Protein AF-A0A3N7EBC9-F1 (afdb_monomer)

Nearest PDB structures (foldseek):
  1hs7-assembly1_A  TM=5.254E-01  e=2.562E+00  Saccharomyces cerevisiae
  2f6m-assembly2_D  TM=6.097E-01  e=4.245E+00  Saccharomyces cerevisiae
  2p22-assembly1_B  TM=6.781E-01  e=5.023E+00  Saccharomyces cerevisiae

Radius of gyration: 21.26 Å; Cα contacts (8 Å, |Δi|>4): 54; chains: 1; bounding box: 56×46×49 Å

pLDDT: mean 76.17, std 23.59, range [37.31, 98.5]

Structure (mmCIF, N/CA/C/O backbone):
data_AF-A0A3N7EBC9-F1
#
_entry.id   AF-A0A3N7EBC9-F1
#
loop_
_atom_site.group_PDB
_atom_site.id
_atom_site.type_symbol
_atom_site.label_atom_id
_atom_site.label_alt_id
_atom_site.label_comp_id
_atom_site.label_asym_id
_atom_site.label_entity_id
_atom_site.label_seq_id
_atom_site.pdbx_PDB_ins_code
_atom_site.Cartn_x
_atom_site.Cartn_y
_atom_site.Cartn_z
_atom_site.occupancy
_atom_site.B_iso_or_equiv
_atom_site.auth_seq_id
_atom_site.auth_comp_id
_atom_site.auth_asym_id
_atom_site.auth_atom_id
_atom_site.pdbx_PDB_model_num
ATOM 1 N N . MET A 1 1 ? -30.767 13.711 -0.416 1.00 47.19 1 MET A N 1
ATOM 2 C CA . MET A 1 1 ? -29.771 14.461 0.385 1.00 47.19 1 MET A CA 1
ATOM 3 C C . MET A 1 1 ? -28.528 13.584 0.636 1.00 47.19 1 MET A C 1
ATOM 5 O O . MET A 1 1 ? -28.296 13.150 1.750 1.00 47.19 1 MET A O 1
ATOM 9 N N . MET A 1 2 ? -27.751 13.254 -0.414 1.00 45.12 2 MET A N 1
ATOM 10 C CA . MET A 1 2 ? -26.674 12.229 -0.362 1.00 45.12 2 MET A CA 1
ATOM 11 C C . MET A 1 2 ? -25.343 12.651 -1.016 1.00 45.12 2 MET A C 1
ATOM 13 O O . MET A 1 2 ? -24.412 11.861 -1.081 1.00 45.12 2 MET A O 1
ATOM 17 N N . LYS A 1 3 ? -25.215 13.901 -1.482 1.00 45.69 3 LYS A N 1
ATOM 18 C CA . LYS A 1 3 ? -24.016 14.375 -2.203 1.00 45.69 3 LYS A CA 1
ATOM 19 C C . LYS A 1 3 ? -22.887 14.888 -1.293 1.00 45.69 3 LYS A C 1
ATOM 21 O O . LYS A 1 3 ? -21.794 15.144 -1.772 1.00 45.69 3 LYS A O 1
ATOM 26 N N . SER A 1 4 ? -23.124 15.024 0.015 1.00 51.06 4 SER A N 1
ATOM 27 C CA . SER A 1 4 ? -22.194 15.715 0.925 1.00 51.06 4 SER A CA 1
ATOM 28 C C . SER A 1 4 ? -21.081 14.820 1.501 1.00 51.06 4 SER A C 1
ATOM 30 O O . SER A 1 4 ? -19.994 15.311 1.782 1.00 51.06 4 SER A O 1
ATOM 32 N N . LYS A 1 5 ? -21.281 13.497 1.612 1.00 44.94 5 LYS A N 1
ATOM 33 C CA . LYS A 1 5 ? -20.303 12.607 2.277 1.00 44.94 5 LYS A CA 1
ATOM 34 C C . LYS A 1 5 ? -19.082 12.246 1.417 1.00 44.94 5 LYS A C 1
ATOM 36 O O . LYS A 1 5 ? -18.007 12.023 1.960 1.00 44.94 5 LYS A O 1
ATOM 41 N N . ILE A 1 6 ? -19.220 12.248 0.090 1.00 54.06 6 ILE A N 1
ATOM 42 C CA . ILE A 1 6 ? -18.121 11.921 -0.840 1.00 54.06 6 ILE A CA 1
ATOM 43 C C . ILE A 1 6 ? -17.065 13.039 -0.862 1.00 54.06 6 ILE A C 1
ATOM 45 O O . ILE A 1 6 ? -15.868 12.764 -0.915 1.00 54.06 6 ILE A O 1
ATOM 49 N N . PHE A 1 7 ? -17.489 14.299 -0.726 1.00 45.97 7 PHE A N 1
ATOM 50 C CA . PHE A 1 7 ? -16.575 15.444 -0.704 1.00 45.97 7 PHE A CA 1
ATOM 51 C C . PHE A 1 7 ? -15.683 15.480 0.544 1.00 45.97 7 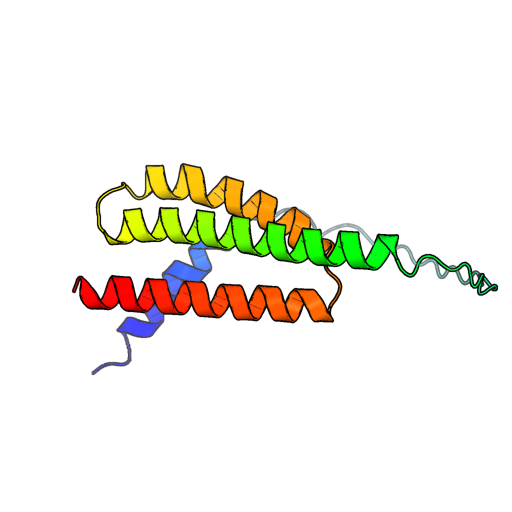PHE A C 1
ATOM 53 O O . PHE A 1 7 ? -14.538 15.917 0.463 1.00 45.97 7 PHE A O 1
ATOM 60 N N . VAL A 1 8 ? -16.156 14.955 1.679 1.00 53.62 8 VAL A N 1
ATOM 61 C CA . VAL A 1 8 ? -15.359 14.887 2.914 1.00 53.62 8 VAL A CA 1
ATOM 62 C C . VAL A 1 8 ? -14.261 13.821 2.810 1.00 53.62 8 VAL A C 1
ATOM 64 O O . VAL A 1 8 ? -13.132 14.073 3.226 1.00 53.62 8 VAL A O 1
ATOM 67 N N . LEU A 1 9 ? -14.539 12.668 2.186 1.00 51.94 9 LEU A N 1
ATOM 68 C CA . LEU A 1 9 ? -13.524 11.629 1.955 1.00 51.94 9 LEU A CA 1
ATOM 69 C C . LEU A 1 9 ? -12.416 12.092 0.999 1.00 51.94 9 LEU A C 1
ATOM 71 O O . LEU A 1 9 ? -11.242 11.834 1.258 1.00 51.94 9 LEU A O 1
ATOM 75 N N . ALA A 1 10 ? -12.769 12.824 -0.062 1.00 53.00 10 ALA A N 1
ATOM 76 C CA . ALA A 1 10 ? -11.786 13.380 -0.991 1.00 53.00 10 ALA A CA 1
ATOM 77 C C . ALA A 1 10 ? -10.876 14.429 -0.319 1.00 53.00 10 ALA A C 1
ATOM 79 O O . ALA A 1 10 ? -9.671 14.452 -0.570 1.00 53.00 10 ALA A O 1
ATOM 80 N N . TYR A 1 11 ? -11.422 15.250 0.585 1.00 51.59 11 TYR A N 1
ATOM 81 C CA . TYR A 1 11 ? -10.662 16.275 1.310 1.00 51.59 11 TYR A CA 1
ATOM 82 C C . TYR A 1 11 ? -9.635 15.682 2.294 1.00 51.59 11 TYR A C 1
ATOM 84 O O . TYR A 1 11 ? -8.498 16.156 2.378 1.00 51.59 11 TYR A O 1
ATOM 92 N N . TYR A 1 12 ? -9.990 14.599 2.994 1.00 51.19 12 TYR A N 1
ATOM 93 C CA . TYR A 1 12 ? -9.042 13.887 3.861 1.00 51.19 12 TYR A CA 1
ATOM 94 C C . TYR A 1 12 ? -7.946 13.165 3.072 1.00 51.19 12 TYR A C 1
ATOM 96 O O . TYR A 1 12 ? -6.811 13.097 3.537 1.00 51.19 12 TYR A O 1
ATOM 104 N N . PHE A 1 13 ? -8.252 12.668 1.871 1.00 50.69 13 PHE A N 1
ATOM 105 C CA . PHE A 1 13 ? -7.251 12.037 1.012 1.00 50.69 13 PHE A CA 1
ATOM 106 C C . PHE A 1 13 ? -6.256 13.067 0.453 1.00 50.69 13 PHE A C 1
ATOM 108 O O . PHE A 1 13 ? -5.051 12.828 0.463 1.00 50.69 13 PHE A O 1
ATOM 115 N N . PHE A 1 14 ? -6.743 14.244 0.040 1.00 46.34 14 PHE A N 1
ATOM 116 C CA . PHE A 1 14 ? -5.917 15.293 -0.570 1.00 46.34 14 PHE A CA 1
ATOM 117 C C . PHE A 1 14 ? -4.960 15.960 0.433 1.00 46.34 14 PHE A C 1
ATOM 119 O O . PHE A 1 14 ? -3.797 16.210 0.116 1.00 46.34 14 PHE A O 1
ATOM 126 N N . THR A 1 15 ? -5.411 16.175 1.673 1.00 48.78 15 THR A N 1
ATOM 127 C CA . THR A 1 15 ? -4.585 16.768 2.744 1.00 48.78 15 THR A CA 1
ATOM 128 C C . THR A 1 15 ? -3.548 15.803 3.325 1.00 48.78 15 THR A C 1
ATOM 130 O O . THR A 1 15 ? -2.566 16.250 3.913 1.00 48.78 15 THR A O 1
ATOM 133 N N . PHE A 1 16 ? -3.706 14.491 3.123 1.00 45.19 16 PHE A N 1
ATOM 134 C CA . PHE A 1 16 ? -2.716 13.487 3.531 1.00 45.19 16 PHE A CA 1
ATOM 135 C C . PHE A 1 16 ? -1.557 13.348 2.524 1.00 45.19 16 PHE A C 1
ATOM 137 O O . PHE A 1 16 ? -0.509 12.807 2.865 1.00 45.19 16 PHE A O 1
ATOM 144 N N . THR A 1 17 ? -1.722 13.846 1.290 1.00 45.19 17 THR A N 1
ATOM 145 C CA . THR A 1 17 ? -0.754 13.663 0.189 1.00 45.19 17 THR A CA 1
ATOM 146 C C . THR A 1 17 ? 0.073 14.891 -0.178 1.00 45.19 17 THR A C 1
ATOM 148 O O . THR A 1 17 ? 0.992 14.769 -0.985 1.00 45.19 17 THR A O 1
ATOM 151 N N . THR A 1 18 ? -0.203 16.069 0.382 1.00 46.84 18 THR A N 1
ATOM 152 C CA . THR A 1 18 ? 0.583 17.271 0.072 1.00 46.84 18 THR A CA 1
ATOM 153 C C . THR A 1 18 ? 1.564 17.575 1.199 1.00 46.84 18 THR A C 1
ATOM 155 O O . THR A 1 18 ? 1.171 18.193 2.193 1.00 46.84 18 THR A O 1
ATOM 158 N N . PRO A 1 19 ? 2.851 17.209 1.078 1.00 47.97 19 PRO A N 1
ATOM 159 C CA . PRO A 1 19 ? 3.863 17.899 1.846 1.00 47.97 19 PRO A CA 1
ATOM 160 C C . PRO A 1 19 ? 3.874 19.365 1.406 1.00 47.97 19 PRO A C 1
ATOM 162 O O . PRO A 1 19 ? 3.898 19.699 0.222 1.00 47.97 19 PRO A O 1
ATOM 165 N N . ILE A 1 20 ? 3.831 20.228 2.408 1.00 53.12 20 ILE A N 1
ATOM 166 C CA . ILE A 1 20 ? 4.157 21.648 2.388 1.00 53.12 20 ILE A CA 1
ATOM 167 C C . ILE A 1 20 ? 5.415 21.859 1.526 1.00 53.12 20 ILE A C 1
ATOM 169 O O . ILE A 1 20 ? 6.530 21.643 1.986 1.00 53.12 20 ILE A O 1
ATOM 173 N N . PHE A 1 21 ? 5.243 22.232 0.258 1.00 47.59 21 PHE A N 1
ATOM 174 C CA . PHE A 1 21 ? 6.360 22.522 -0.652 1.00 47.59 21 PHE A CA 1
ATOM 175 C C . PHE A 1 21 ? 6.063 23.692 -1.598 1.00 47.59 21 PHE A C 1
ATOM 177 O O . PHE A 1 21 ? 6.607 23.790 -2.693 1.00 47.59 21 PHE A O 1
ATOM 184 N N . ILE A 1 22 ? 5.214 24.625 -1.164 1.00 45.88 22 ILE A N 1
ATOM 185 C CA . ILE A 1 22 ? 4.990 25.899 -1.855 1.00 45.88 22 ILE A CA 1
ATOM 186 C C . ILE A 1 22 ? 5.499 27.016 -0.949 1.00 45.88 22 ILE A C 1
ATOM 188 O O . ILE A 1 22 ? 4.719 27.709 -0.300 1.00 45.88 22 ILE A O 1
ATOM 192 N N . LYS A 1 23 ? 6.824 27.176 -0.846 1.00 40.97 23 LYS A N 1
ATOM 193 C CA . LYS A 1 23 ? 7.367 28.437 -0.316 1.00 40.97 23 LYS A CA 1
ATOM 194 C C . LYS A 1 23 ? 8.751 28.885 -0.795 1.00 40.97 23 LYS A C 1
ATOM 196 O O . LYS A 1 23 ? 9.188 29.924 -0.318 1.00 40.97 23 LYS A O 1
ATOM 201 N N . THR A 1 24 ? 9.435 28.220 -1.739 1.00 43.38 24 THR A N 1
ATOM 202 C CA . THR A 1 24 ? 10.851 28.608 -1.962 1.00 43.38 24 THR A CA 1
ATOM 203 C C . THR A 1 24 ? 11.450 28.515 -3.366 1.00 43.38 24 THR A C 1
ATOM 205 O O . THR A 1 24 ? 12.659 28.678 -3.483 1.00 43.38 24 THR A O 1
ATOM 208 N N . ILE A 1 25 ? 10.686 28.323 -4.449 1.00 47.38 25 ILE A N 1
ATOM 209 C CA . ILE A 1 25 ? 11.292 28.245 -5.804 1.00 47.38 25 ILE A CA 1
ATOM 210 C C . ILE A 1 25 ? 10.525 29.079 -6.839 1.00 47.38 25 ILE A C 1
ATOM 212 O O . ILE A 1 25 ? 10.254 28.647 -7.951 1.00 47.38 25 ILE A O 1
ATOM 216 N N . PHE A 1 26 ? 10.178 30.314 -6.484 1.00 43.34 26 PHE A N 1
ATOM 217 C CA . PHE A 1 26 ? 9.792 31.332 -7.463 1.00 43.34 26 PHE A CA 1
ATOM 218 C C . PHE A 1 26 ? 10.631 32.577 -7.218 1.00 43.34 26 PHE A C 1
ATOM 220 O O . PHE A 1 26 ? 10.184 33.514 -6.577 1.00 43.34 26 PHE A O 1
ATOM 227 N N . MET A 1 27 ? 11.889 32.526 -7.658 1.00 45.62 27 MET A N 1
ATOM 228 C CA . MET A 1 27 ? 12.687 33.673 -8.105 1.00 45.62 27 MET A CA 1
ATOM 229 C C . MET A 1 27 ? 14.122 33.200 -8.347 1.00 45.62 27 MET A C 1
ATOM 231 O O . MET A 1 27 ? 14.941 33.210 -7.434 1.00 45.62 27 MET A O 1
ATOM 235 N N . LYS A 1 28 ? 14.428 32.802 -9.587 1.00 37.31 28 LYS A N 1
ATOM 236 C CA . LYS A 1 28 ? 15.700 33.122 -10.259 1.00 37.31 28 LYS A CA 1
ATOM 237 C C . LYS A 1 28 ? 15.676 32.647 -11.715 1.00 37.31 28 LYS A C 1
ATOM 239 O O . LYS A 1 28 ? 15.881 31.485 -12.018 1.00 37.31 28 LYS A O 1
ATOM 244 N N . LYS A 1 29 ? 15.373 33.622 -12.574 1.00 43.72 29 LYS A N 1
ATOM 245 C CA . LYS A 1 29 ? 16.041 33.948 -13.841 1.00 43.72 29 LYS A CA 1
ATOM 246 C C . LYS A 1 29 ? 16.499 32.784 -14.731 1.00 43.72 29 LYS A C 1
ATOM 248 O O . LYS A 1 29 ? 17.513 32.147 -14.483 1.00 43.72 29 LYS A O 1
ATOM 253 N N . TYR A 1 30 ? 15.781 32.666 -15.845 1.00 52.31 30 TYR A N 1
ATOM 254 C CA . TYR A 1 30 ? 16.258 32.321 -17.182 1.00 52.31 30 TYR A CA 1
ATOM 255 C C . TYR A 1 30 ? 17.780 32.412 -17.386 1.00 52.31 30 TYR A C 1
ATOM 257 O O . TYR A 1 30 ? 18.361 33.493 -17.285 1.00 52.31 30 TYR A O 1
ATOM 265 N N . ALA A 1 31 ? 18.372 31.296 -17.810 1.00 41.47 31 ALA A N 1
ATOM 266 C CA . ALA A 1 31 ? 19.535 31.281 -18.684 1.00 41.47 31 ALA A CA 1
ATOM 267 C C . ALA A 1 31 ? 19.295 30.234 -19.780 1.00 41.47 31 ALA A C 1
ATOM 269 O O . ALA A 1 31 ? 19.121 29.045 -19.532 1.00 41.47 31 ALA A O 1
ATOM 270 N N . PHE A 1 32 ? 19.203 30.763 -20.987 1.00 47.12 32 PHE A N 1
ATOM 271 C CA . PHE A 1 32 ? 19.008 30.134 -22.278 1.00 47.12 32 PHE A CA 1
ATOM 272 C C . PHE A 1 32 ? 20.329 29.498 -22.733 1.00 47.12 32 PHE A C 1
ATOM 274 O O . PHE A 1 32 ? 21.293 30.238 -22.894 1.00 47.12 32 PHE A O 1
ATOM 281 N N . ILE A 1 33 ? 20.397 28.178 -22.950 1.00 49.78 33 ILE A N 1
ATOM 282 C CA . ILE A 1 33 ? 21.490 27.536 -23.709 1.00 49.78 33 ILE A CA 1
ATOM 283 C C . ILE A 1 33 ? 20.928 26.310 -24.456 1.00 49.78 33 ILE A C 1
ATOM 285 O O . ILE A 1 33 ? 20.550 25.336 -23.802 1.00 49.78 33 ILE A O 1
ATOM 289 N N . PRO A 1 34 ? 20.869 26.311 -25.801 1.00 46.28 34 PRO A N 1
ATOM 290 C CA . PRO A 1 34 ? 20.595 25.111 -26.577 1.00 46.28 34 PRO A CA 1
ATOM 291 C C . PRO A 1 34 ? 21.917 24.375 -26.824 1.00 46.28 34 PRO A C 1
ATOM 293 O O . PRO A 1 34 ? 22.821 24.917 -27.456 1.00 46.28 34 PRO A O 1
ATOM 296 N N . PHE A 1 35 ? 22.041 23.140 -26.341 1.00 43.09 35 PHE A N 1
ATOM 297 C CA . PHE A 1 35 ? 23.163 22.271 -26.693 1.00 43.09 35 PHE A CA 1
ATOM 298 C C . PHE A 1 35 ? 22.638 21.103 -27.522 1.00 43.09 35 PH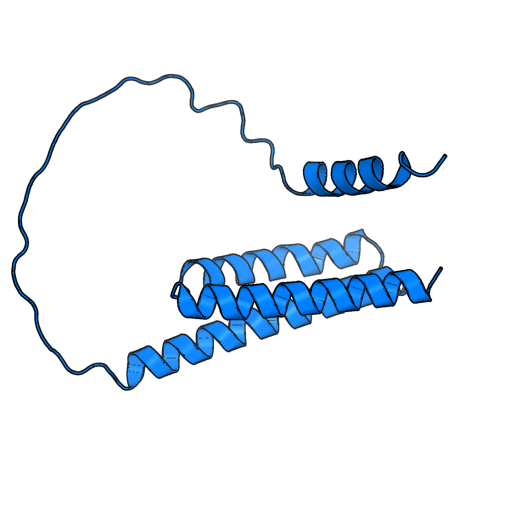E A C 1
ATOM 300 O O . PHE A 1 35 ? 22.178 20.088 -27.003 1.00 43.09 35 PHE A O 1
ATOM 307 N N . ALA A 1 36 ? 22.669 21.286 -28.839 1.00 46.38 36 ALA A N 1
ATOM 308 C CA . ALA A 1 36 ? 22.684 20.169 -29.758 1.00 46.38 36 ALA A CA 1
ATOM 309 C C . ALA A 1 36 ? 24.053 19.491 -29.633 1.00 46.38 36 ALA A C 1
ATOM 311 O O . ALA A 1 36 ? 25.073 20.118 -29.909 1.00 46.38 36 ALA A O 1
ATOM 312 N N . LEU A 1 37 ? 24.081 18.216 -29.254 1.00 49.41 37 LEU A N 1
ATOM 313 C CA . LEU A 1 37 ? 25.178 17.339 -29.636 1.00 49.41 37 LEU A CA 1
ATOM 314 C C . LEU A 1 37 ? 24.623 15.948 -29.919 1.00 49.41 37 LEU A C 1
ATOM 316 O O . LEU A 1 37 ? 24.043 15.286 -29.060 1.00 49.41 37 LEU A O 1
ATOM 320 N N . ALA A 1 38 ? 24.780 15.560 -31.177 1.00 44.19 38 ALA A N 1
ATOM 321 C CA . ALA A 1 38 ? 24.550 14.226 -31.675 1.00 44.19 38 ALA A CA 1
ATOM 322 C C . ALA A 1 38 ? 25.366 13.203 -30.876 1.00 44.19 38 ALA A C 1
ATOM 324 O O . ALA A 1 38 ? 26.560 13.399 -30.653 1.00 44.19 38 ALA A O 1
ATOM 325 N N . ILE A 1 39 ? 24.743 12.075 -30.540 1.00 53.34 39 ILE A N 1
ATOM 326 C CA . ILE A 1 39 ? 25.470 10.827 -30.327 1.00 53.34 39 ILE A CA 1
ATOM 327 C C . ILE A 1 39 ? 24.811 9.788 -31.225 1.00 53.34 39 ILE A C 1
ATOM 329 O O . ILE A 1 39 ? 23.702 9.315 -30.988 1.00 53.34 39 ILE A O 1
ATOM 333 N N . ALA A 1 40 ? 25.507 9.536 -32.327 1.00 50.25 40 ALA A N 1
ATOM 334 C CA . ALA A 1 40 ? 25.345 8.370 -33.165 1.00 50.25 40 ALA A CA 1
ATOM 335 C C . ALA A 1 40 ? 25.763 7.094 -32.409 1.00 50.25 40 ALA A C 1
ATOM 337 O O . ALA A 1 40 ? 26.505 7.158 -31.434 1.00 50.25 40 ALA A O 1
ATOM 338 N N . ALA A 1 41 ? 25.365 5.958 -32.984 1.00 41.22 41 ALA A N 1
ATOM 339 C CA . ALA A 1 41 ? 25.771 4.583 -32.683 1.00 41.22 41 ALA A CA 1
ATOM 340 C C . ALA A 1 41 ? 24.831 3.787 -31.760 1.00 41.22 41 ALA A C 1
ATOM 342 O O . ALA A 1 41 ? 24.947 3.758 -30.538 1.00 41.22 41 ALA A O 1
ATOM 343 N N . CYS A 1 42 ? 23.945 3.032 -32.420 1.00 47.84 42 CYS A N 1
ATOM 344 C CA . CYS A 1 42 ? 23.542 1.709 -31.964 1.00 47.84 42 CYS A CA 1
ATOM 345 C C . CYS A 1 42 ? 24.796 0.856 -31.734 1.00 47.84 42 CYS A C 1
ATOM 347 O O . CYS A 1 42 ? 25.519 0.577 -32.687 1.00 47.84 42 CYS A O 1
ATOM 349 N N . ASN A 1 43 ? 24.993 0.374 -30.511 1.00 53.50 43 ASN A N 1
ATOM 350 C CA . ASN A 1 43 ? 25.704 -0.874 -30.280 1.00 53.50 43 ASN A CA 1
ATOM 351 C C . ASN A 1 43 ? 24.657 -1.914 -29.892 1.00 53.50 43 ASN A C 1
ATOM 353 O O . ASN A 1 43 ? 24.156 -1.928 -28.770 1.00 53.50 43 ASN A O 1
ATOM 357 N N . ASN A 1 44 ? 24.319 -2.775 -30.851 1.00 52.88 44 ASN A N 1
ATOM 358 C CA . ASN A 1 44 ? 23.700 -4.057 -30.559 1.00 52.88 44 ASN A CA 1
ATOM 359 C C . ASN A 1 44 ? 24.717 -4.871 -29.755 1.00 52.88 44 ASN A C 1
ATOM 361 O O . ASN A 1 44 ? 25.644 -5.455 -30.318 1.00 52.88 44 ASN A O 1
ATOM 365 N N . HIS A 1 45 ? 24.550 -4.898 -28.437 1.00 41.59 45 HIS A N 1
ATOM 366 C CA . HIS A 1 45 ? 25.125 -5.947 -27.616 1.00 41.59 45 HIS A CA 1
ATOM 367 C C . HIS A 1 45 ? 24.004 -6.665 -26.875 1.00 41.59 45 HIS A C 1
ATOM 369 O O . HIS A 1 45 ? 23.154 -6.072 -26.217 1.00 41.59 45 HIS A O 1
ATOM 375 N N . SER A 1 46 ? 23.978 -7.967 -27.112 1.00 48.94 46 SER A N 1
ATOM 376 C CA . SER A 1 46 ? 23.045 -8.949 -26.592 1.00 48.94 46 SER A CA 1
ATOM 377 C C . SER A 1 46 ? 23.092 -8.989 -25.057 1.00 48.94 46 SER A C 1
ATOM 379 O O . SER A 1 46 ? 23.905 -9.709 -24.488 1.00 48.94 46 SER A O 1
ATOM 381 N N . GLU A 1 47 ? 22.198 -8.255 -24.386 1.00 46.72 47 GLU A N 1
ATOM 382 C CA . GLU A 1 47 ? 21.968 -8.315 -22.925 1.00 46.72 47 GLU A CA 1
ATOM 383 C C . GLU A 1 47 ? 20.564 -8.844 -22.556 1.00 46.72 47 GLU A C 1
ATOM 385 O O . GLU A 1 47 ? 20.016 -8.567 -21.487 1.00 46.72 47 GLU A O 1
ATOM 390 N N . THR A 1 48 ? 19.929 -9.608 -23.445 1.00 48.31 48 THR A N 1
ATOM 391 C CA . THR A 1 48 ? 18.494 -9.925 -23.337 1.00 48.31 48 THR A CA 1
ATOM 392 C C . THR A 1 48 ? 18.136 -10.866 -22.174 1.00 48.31 48 THR A C 1
ATOM 394 O O . THR A 1 48 ? 16.969 -10.959 -21.807 1.00 48.31 48 THR A O 1
ATOM 397 N N . THR A 1 49 ? 19.102 -11.529 -21.534 1.00 50.75 49 THR A N 1
ATOM 398 C CA . THR A 1 49 ? 18.829 -12.501 -20.458 1.00 50.75 49 THR A CA 1
ATOM 399 C C . THR A 1 49 ? 18.967 -11.941 -19.039 1.00 50.75 49 THR A C 1
ATOM 401 O O . THR A 1 49 ? 18.207 -12.350 -18.165 1.00 50.75 49 THR A O 1
ATOM 404 N N . ASN A 1 50 ? 19.850 -10.966 -18.788 1.00 51.47 50 ASN A N 1
ATOM 405 C CA . ASN A 1 50 ? 20.069 -10.429 -17.432 1.00 51.47 50 ASN A CA 1
ATOM 406 C C . ASN A 1 50 ? 19.167 -9.230 -17.100 1.00 51.47 50 ASN A C 1
ATOM 408 O O . ASN A 1 50 ? 18.687 -9.113 -15.970 1.00 51.47 50 ASN A O 1
ATOM 412 N N . ALA A 1 51 ? 18.886 -8.363 -18.078 1.00 58.22 51 ALA A N 1
ATOM 413 C CA . 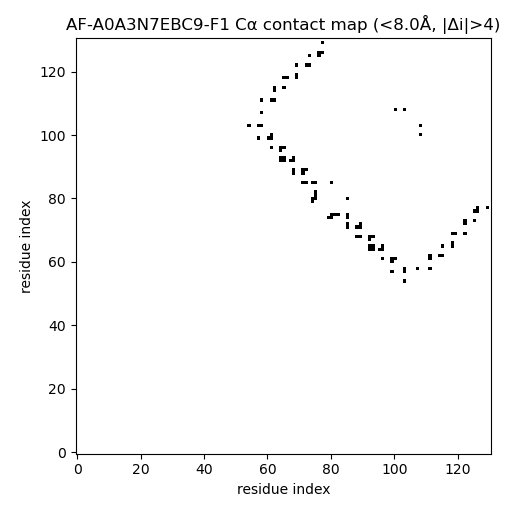ALA A 1 51 ? 18.022 -7.201 -17.872 1.00 58.22 51 ALA A CA 1
ATOM 414 C C . ALA A 1 51 ? 16.564 -7.614 -17.595 1.00 58.22 51 ALA A C 1
ATOM 416 O O . ALA A 1 51 ? 15.955 -7.131 -16.646 1.00 58.22 51 ALA A O 1
ATOM 417 N N . ALA A 1 52 ? 16.032 -8.582 -18.351 1.00 60.03 52 ALA A N 1
ATOM 418 C CA . ALA A 1 52 ? 14.658 -9.060 -18.183 1.00 60.03 52 ALA A CA 1
ATOM 419 C C . ALA A 1 52 ? 14.425 -9.766 -16.831 1.00 60.03 52 ALA A C 1
ATOM 421 O O . ALA A 1 52 ? 13.363 -9.612 -16.225 1.00 60.03 52 ALA A O 1
ATOM 422 N N . LEU A 1 53 ? 15.424 -10.505 -16.328 1.00 59.25 53 LEU A N 1
ATOM 423 C CA . LEU A 1 53 ? 15.355 -11.150 -15.012 1.00 59.25 53 LEU A CA 1
ATOM 424 C C . LEU A 1 53 ? 15.371 -10.107 -13.880 1.00 59.25 53 LEU A C 1
ATOM 426 O O . LEU A 1 53 ? 14.616 -10.225 -12.915 1.00 59.25 53 LEU A O 1
ATOM 430 N N . SER A 1 54 ? 16.194 -9.061 -14.026 1.00 67.44 54 SER A N 1
ATOM 431 C CA . SER A 1 54 ? 16.241 -7.932 -13.089 1.00 67.44 54 SER A CA 1
ATOM 432 C C . SER A 1 54 ? 14.921 -7.153 -13.064 1.00 67.44 54 SER A C 1
ATOM 434 O O . SER A 1 54 ? 14.421 -6.833 -11.984 1.00 67.44 54 SER A O 1
ATOM 436 N N . ASP A 1 55 ? 14.315 -6.913 -14.229 1.00 76.25 55 ASP A N 1
ATOM 437 C CA . ASP A 1 55 ? 13.038 -6.201 -14.351 1.00 76.25 55 ASP A CA 1
ATOM 438 C C . ASP A 1 55 ? 11.893 -6.969 -13.673 1.00 76.25 55 ASP A C 1
ATOM 440 O O . ASP A 1 55 ? 11.138 -6.401 -12.879 1.00 76.25 55 ASP A O 1
ATOM 444 N N . SER A 1 56 ? 11.810 -8.285 -13.905 1.00 83.06 56 SER A N 1
ATOM 445 C CA . SER A 1 56 ? 10.824 -9.145 -13.239 1.00 83.06 56 SER A CA 1
ATOM 446 C C . SER A 1 56 ? 10.981 -9.124 -11.716 1.00 83.06 56 SER A C 1
ATOM 448 O O . SER A 1 56 ? 9.986 -9.113 -10.990 1.00 83.06 56 SER A O 1
ATOM 450 N N . LEU A 1 57 ? 12.219 -9.099 -11.217 1.00 91.50 57 LEU A N 1
ATOM 451 C CA . LEU A 1 57 ? 12.493 -9.066 -9.782 1.00 91.50 57 LEU A CA 1
ATOM 452 C C . LEU A 1 57 ? 12.055 -7.737 -9.146 1.00 91.50 57 LEU A C 1
ATOM 454 O O . LEU A 1 57 ? 11.544 -7.726 -8.027 1.00 91.50 57 LEU A O 1
ATOM 458 N N . GLN A 1 58 ? 12.205 -6.618 -9.860 1.00 93.56 58 GLN A N 1
ATOM 459 C CA . GLN A 1 58 ? 11.739 -5.312 -9.385 1.00 93.56 58 GLN A CA 1
ATOM 460 C C . GLN A 1 58 ? 10.210 -5.238 -9.305 1.00 93.56 58 GLN A C 1
ATOM 462 O O . GLN A 1 58 ? 9.682 -4.680 -8.341 1.00 93.56 58 GLN A O 1
ATOM 467 N N . VAL A 1 59 ? 9.497 -5.829 -10.268 1.00 95.62 59 VAL A N 1
ATOM 468 C CA . VAL A 1 59 ? 8.027 -5.914 -10.239 1.00 95.62 59 VAL A CA 1
ATOM 469 C C . VAL A 1 59 ? 7.548 -6.697 -9.019 1.00 95.62 59 VAL A C 1
ATOM 471 O O . VAL A 1 59 ? 6.701 -6.207 -8.270 1.00 95.62 59 VAL A O 1
ATOM 474 N N . GLU A 1 60 ? 8.114 -7.878 -8.774 1.00 96.12 60 GLU A N 1
ATOM 475 C CA . GLU A 1 60 ? 7.736 -8.704 -7.621 1.00 96.12 60 GLU A CA 1
ATOM 476 C C . GLU A 1 60 ? 8.126 -8.054 -6.286 1.00 96.12 60 GLU A C 1
ATOM 478 O O . GLU A 1 60 ? 7.350 -8.079 -5.326 1.00 96.12 60 GLU A O 1
ATOM 483 N N . ALA A 1 61 ? 9.272 -7.368 -6.226 1.00 95.88 61 ALA A N 1
ATOM 484 C CA . ALA A 1 61 ? 9.653 -6.587 -5.053 1.00 95.88 61 ALA A CA 1
ATOM 485 C C . ALA A 1 61 ? 8.660 -5.442 -4.783 1.00 95.88 61 ALA A C 1
ATOM 487 O O . ALA A 1 61 ? 8.272 -5.214 -3.634 1.00 95.88 61 ALA A O 1
ATOM 488 N N . ALA A 1 62 ? 8.203 -4.746 -5.829 1.00 97.56 62 ALA A N 1
ATOM 489 C CA . ALA A 1 62 ? 7.205 -3.690 -5.700 1.00 97.56 62 ALA A CA 1
ATOM 490 C C . ALA A 1 62 ? 5.861 -4.237 -5.187 1.00 97.56 62 ALA A C 1
ATOM 492 O O . ALA A 1 62 ? 5.300 -3.673 -4.245 1.00 97.56 62 ALA A O 1
ATOM 493 N N . LYS A 1 63 ? 5.378 -5.360 -5.738 1.00 98.06 63 LYS A N 1
ATOM 494 C CA . LYS A 1 63 ? 4.158 -6.039 -5.262 1.00 98.06 63 LYS A CA 1
ATOM 495 C C . LYS A 1 63 ? 4.276 -6.478 -3.803 1.00 98.06 63 LYS A C 1
ATOM 497 O O . LYS A 1 63 ? 3.387 -6.191 -3.011 1.00 98.06 63 LYS A O 1
ATOM 502 N N . THR A 1 64 ? 5.411 -7.056 -3.416 1.00 98.31 64 THR A N 1
ATOM 503 C CA . THR A 1 64 ? 5.669 -7.484 -2.029 1.00 98.31 64 THR A CA 1
ATOM 504 C C . THR A 1 64 ? 5.589 -6.317 -1.036 1.00 98.31 64 THR A C 1
ATOM 506 O O . THR A 1 64 ? 5.043 -6.451 0.066 1.00 98.31 64 THR A O 1
ATOM 509 N N . LEU A 1 65 ? 6.106 -5.141 -1.410 1.00 98.25 65 LEU A N 1
ATOM 510 C CA . LEU A 1 65 ? 5.995 -3.938 -0.579 1.00 98.25 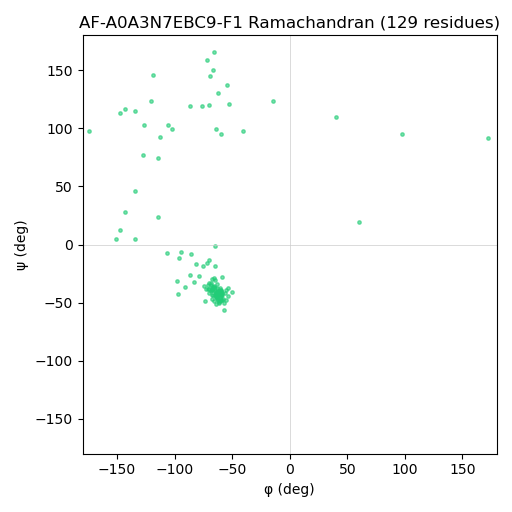65 LEU A CA 1
ATOM 511 C C . LEU A 1 65 ? 4.546 -3.443 -0.489 1.00 98.25 65 LEU A C 1
ATOM 513 O O . LEU A 1 65 ? 4.112 -3.033 0.590 1.00 98.25 65 LEU A O 1
ATOM 517 N N . LEU A 1 66 ? 3.787 -3.518 -1.588 1.00 98.31 66 LEU A N 1
ATOM 518 C CA . LEU A 1 66 ? 2.358 -3.200 -1.586 1.00 98.31 66 LEU A CA 1
ATOM 519 C C . LEU A 1 66 ? 1.570 -4.155 -0.684 1.00 98.31 66 LEU A C 1
ATOM 521 O O . LEU A 1 66 ? 0.772 -3.685 0.121 1.00 98.31 66 LEU A O 1
ATOM 525 N N . ASP A 1 67 ? 1.832 -5.460 -0.742 1.00 98.50 67 ASP A N 1
ATOM 526 C CA . ASP A 1 67 ? 1.177 -6.452 0.119 1.00 98.50 67 ASP A CA 1
ATOM 527 C C . ASP A 1 67 ? 1.483 -6.215 1.594 1.00 98.50 67 ASP A C 1
ATOM 529 O O . ASP A 1 67 ? 0.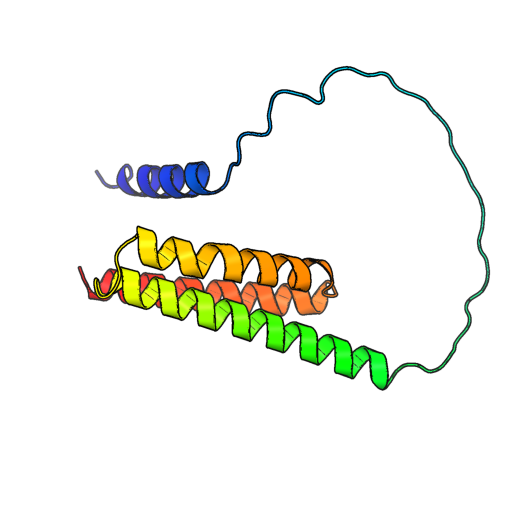580 -6.240 2.431 1.00 98.50 67 ASP A O 1
ATOM 533 N N . SER A 1 68 ? 2.742 -5.906 1.907 1.00 98.19 68 SER A N 1
ATOM 534 C CA . SER A 1 68 ? 3.159 -5.561 3.267 1.00 98.19 68 SER A CA 1
ATOM 535 C C . SER A 1 68 ? 2.413 -4.324 3.772 1.00 98.19 68 SER A C 1
ATOM 537 O O . SER A 1 68 ? 1.850 -4.333 4.866 1.00 98.19 68 SER A O 1
ATOM 539 N N . SER A 1 69 ? 2.357 -3.271 2.951 1.00 98.44 69 SER A N 1
ATOM 540 C CA . SER A 1 69 ? 1.624 -2.040 3.258 1.00 98.44 69 SER A CA 1
ATOM 541 C C . SER A 1 69 ? 0.131 -2.309 3.472 1.00 98.44 69 SER A C 1
ATOM 543 O O . SER A 1 69 ? -0.434 -1.917 4.497 1.00 98.44 69 SER A O 1
ATOM 545 N N . ASN A 1 70 ? -0.493 -3.065 2.566 1.00 98.25 70 ASN A N 1
ATOM 546 C CA . ASN A 1 70 ? -1.899 -3.446 2.653 1.00 98.25 70 ASN A CA 1
ATOM 547 C C . ASN A 1 70 ? -2.184 -4.268 3.915 1.00 98.25 70 ASN A C 1
ATOM 549 O O . ASN A 1 70 ? -3.193 -4.035 4.578 1.00 98.25 70 ASN A O 1
ATOM 553 N N . ALA A 1 71 ? -1.288 -5.181 4.300 1.00 98.50 71 ALA A N 1
ATOM 554 C CA . ALA A 1 71 ? -1.421 -5.951 5.532 1.00 98.50 71 ALA A CA 1
ATOM 555 C C . ALA A 1 71 ? -1.418 -5.047 6.777 1.00 98.50 71 ALA A C 1
ATOM 557 O O . ALA A 1 71 ? -2.244 -5.241 7.670 1.00 98.50 71 ALA A O 1
ATOM 558 N N . TYR A 1 72 ? -0.553 -4.029 6.833 1.00 98.44 72 TYR A N 1
ATOM 559 C CA . TYR A 1 72 ? -0.547 -3.063 7.938 1.00 98.44 72 TYR A CA 1
ATOM 560 C C . TYR A 1 72 ? -1.836 -2.238 7.989 1.00 98.44 72 TYR A C 1
ATOM 562 O O . TYR A 1 72 ? -2.422 -2.080 9.062 1.00 98.44 72 TYR A O 1
ATOM 570 N N . VAL A 1 73 ? -2.323 -1.762 6.839 1.00 97.94 73 VAL A N 1
ATOM 571 C CA . VAL A 1 73 ? -3.597 -1.027 6.766 1.00 97.94 73 VAL A CA 1
ATOM 572 C C . VAL A 1 73 ? -4.768 -1.917 7.183 1.00 97.94 73 VAL A C 1
ATOM 574 O O . VAL A 1 73 ? -5.621 -1.473 7.949 1.00 97.94 73 VAL A O 1
ATOM 577 N N . ALA A 1 74 ? -4.789 -3.184 6.763 1.00 98.06 74 ALA A N 1
ATOM 578 C CA . ALA A 1 74 ? -5.825 -4.138 7.148 1.00 98.06 74 ALA A CA 1
ATOM 579 C C . ALA A 1 74 ? -5.892 -4.345 8.670 1.00 98.06 74 ALA A C 1
ATOM 581 O O . ALA A 1 74 ? -6.990 -4.399 9.222 1.00 98.06 74 ALA A O 1
ATOM 582 N N . ARG A 1 75 ? -4.745 -4.402 9.365 1.00 97.94 75 ARG A N 1
ATOM 583 C CA . ARG A 1 75 ? -4.705 -4.438 10.843 1.00 97.94 75 ARG A CA 1
ATOM 584 C C . ARG A 1 75 ? -5.285 -3.168 11.467 1.00 97.94 75 ARG A C 1
ATOM 586 O O . ARG A 1 75 ? -5.982 -3.242 12.477 1.00 97.94 75 ARG A O 1
ATOM 593 N N . GLY A 1 76 ? -5.032 -2.015 10.848 1.00 97.62 76 GLY A N 1
ATOM 594 C CA . GLY A 1 76 ? -5.631 -0.737 11.235 1.00 97.62 76 GLY A CA 1
ATOM 595 C C . GLY A 1 76 ? -7.150 -0.723 11.089 1.00 97.62 76 GLY A C 1
ATOM 596 O O . GLY A 1 76 ? -7.851 -0.348 12.025 1.00 97.62 76 GLY A O 1
ATOM 597 N N . ILE A 1 77 ? -7.659 -1.185 9.941 1.00 96.56 77 ILE A N 1
ATOM 598 C CA . ILE A 1 77 ? -9.101 -1.312 9.690 1.00 96.56 77 ILE A CA 1
ATOM 599 C C . ILE A 1 77 ? -9.720 -2.204 10.762 1.00 96.56 77 ILE A C 1
ATOM 601 O O . ILE A 1 77 ? -10.636 -1.764 11.445 1.00 96.56 77 ILE A O 1
ATOM 605 N N . LYS A 1 78 ? -9.130 -3.382 11.004 1.00 97.12 78 LYS A N 1
ATOM 606 C CA . LYS A 1 78 ? -9.585 -4.347 12.014 1.00 97.12 78 LYS A CA 1
ATOM 607 C C . LYS A 1 78 ? -9.481 -3.878 13.467 1.00 97.12 78 LYS A C 1
ATOM 609 O O . LYS A 1 78 ? -9.868 -4.630 14.357 1.00 97.12 78 LYS A O 1
ATOM 614 N N . LYS A 1 79 ? -8.981 -2.663 13.717 1.00 96.88 79 LYS A N 1
ATOM 615 C CA . LYS A 1 79 ? -8.728 -2.098 15.052 1.00 96.88 79 LYS A CA 1
ATOM 616 C C . LYS A 1 79 ? -7.728 -2.911 15.884 1.00 96.88 79 LYS A C 1
ATOM 618 O O . LYS A 1 79 ? -7.673 -2.754 17.098 1.00 96.88 79 LYS A O 1
ATOM 623 N N . GLU A 1 80 ? -6.920 -3.750 15.236 1.00 97.69 80 GLU A N 1
ATOM 624 C CA . GLU A 1 80 ? -5.820 -4.476 15.880 1.00 97.69 80 GLU A CA 1
ATOM 625 C C . GLU A 1 80 ? -4.658 -3.521 16.171 1.00 97.69 80 GLU A C 1
ATOM 627 O O . GLU A 1 80 ? -3.984 -3.647 17.191 1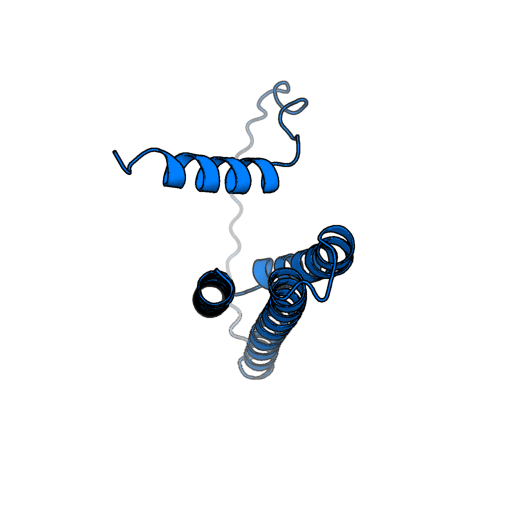.00 97.69 80 GLU A O 1
ATOM 632 N N . TRP A 1 81 ? -4.426 -2.556 15.271 1.00 97.94 81 TRP A N 1
ATOM 633 C CA . TRP A 1 81 ? -3.376 -1.542 15.374 1.00 97.94 81 TRP A CA 1
ATOM 634 C C . TRP A 1 81 ? -3.957 -0.129 15.414 1.00 97.94 81 TRP A C 1
ATOM 636 O O . TRP A 1 81 ? -4.939 0.187 14.740 1.00 97.94 81 TRP A O 1
ATOM 646 N N . THR A 1 82 ? -3.302 0.756 16.164 1.00 97.50 82 THR A N 1
ATOM 647 C CA . THR A 1 82 ? -3.610 2.191 16.156 1.00 97.50 82 THR A CA 1
ATOM 648 C C . THR A 1 82 ? -3.154 2.846 14.852 1.00 97.50 82 THR A C 1
ATOM 650 O O . THR A 1 82 ? -2.233 2.377 14.181 1.00 97.50 82 THR A O 1
ATOM 653 N N . LYS A 1 83 ? -3.737 4.004 14.523 1.00 95.50 83 LYS A N 1
ATOM 654 C CA . LYS A 1 83 ? -3.321 4.805 13.359 1.00 95.50 83 LYS A CA 1
ATOM 655 C C . LYS A 1 83 ? -1.819 5.125 13.368 1.00 95.50 83 LYS A C 1
ATOM 657 O O . LYS A 1 83 ? -1.195 5.121 12.313 1.00 95.50 83 LYS A O 1
ATOM 662 N N . VAL A 1 84 ? -1.246 5.391 14.544 1.00 97.81 84 VAL A N 1
ATOM 663 C CA . VAL A 1 84 ? 0.187 5.694 14.694 1.00 97.81 84 VAL A CA 1
ATOM 664 C C . VAL A 1 84 ? 1.029 4.484 14.287 1.00 97.81 84 VAL A C 1
ATOM 666 O O . VAL A 1 84 ? 1.862 4.610 13.395 1.00 97.81 84 VAL A O 1
ATOM 669 N N . GLN A 1 85 ? 0.731 3.301 14.831 1.00 97.50 85 GLN A N 1
ATOM 670 C CA . GLN A 1 85 ? 1.442 2.058 14.500 1.00 97.50 85 GLN A CA 1
ATOM 671 C C . GLN A 1 85 ? 1.326 1.691 13.015 1.00 97.50 85 GLN A C 1
ATOM 673 O O . GLN A 1 85 ? 2.295 1.239 12.404 1.00 97.50 85 GLN A O 1
ATOM 678 N N . VAL A 1 86 ? 0.149 1.900 12.414 1.00 97.75 86 VAL A N 1
ATOM 679 C CA . VAL A 1 86 ? -0.042 1.694 10.972 1.00 97.75 86 VAL A CA 1
ATOM 680 C C . VAL A 1 86 ? 0.870 2.632 10.183 1.00 97.75 86 VAL A C 1
ATOM 682 O O . VAL A 1 86 ? 1.623 2.167 9.331 1.00 97.75 86 VAL A O 1
ATOM 685 N N . ASN A 1 87 ? 0.863 3.930 10.493 1.00 96.56 87 ASN A N 1
ATOM 686 C CA . ASN A 1 87 ? 1.672 4.925 9.786 1.00 96.56 87 ASN A CA 1
ATOM 687 C C . ASN A 1 87 ? 3.181 4.667 9.921 1.00 96.56 87 ASN A C 1
ATOM 689 O O . ASN A 1 87 ? 3.906 4.784 8.934 1.00 96.56 87 ASN A O 1
ATOM 693 N N . GLU A 1 88 ? 3.647 4.264 11.107 1.00 98.25 88 GLU A N 1
ATOM 694 C CA . GLU A 1 88 ? 5.051 3.911 11.366 1.00 98.25 88 GLU A CA 1
ATOM 695 C C . GLU A 1 88 ? 5.558 2.771 10.475 1.00 98.25 88 GLU A C 1
ATOM 697 O O . GLU A 1 88 ? 6.752 2.695 10.185 1.00 98.25 88 GLU A O 1
ATOM 702 N N . LYS A 1 89 ? 4.670 1.876 10.024 1.00 97.81 89 LYS A N 1
ATOM 703 C CA . LYS A 1 89 ? 5.026 0.767 9.129 1.00 97.81 89 LYS A CA 1
ATOM 704 C C . LYS A 1 89 ? 4.745 1.076 7.664 1.00 97.81 89 LYS A C 1
ATOM 706 O O . LYS A 1 89 ? 5.579 0.773 6.809 1.00 97.81 89 LYS A O 1
ATOM 711 N N . VAL A 1 90 ? 3.606 1.694 7.364 1.00 97.62 90 VAL A N 1
ATOM 712 C CA . VAL A 1 90 ? 3.184 2.012 5.993 1.00 97.62 90 VAL A CA 1
ATOM 713 C C . VAL A 1 90 ? 4.116 3.036 5.354 1.00 97.62 90 VAL A C 1
ATOM 715 O O . VAL A 1 90 ? 4.597 2.782 4.253 1.00 97.62 90 VAL A O 1
ATOM 718 N N . ASN A 1 91 ? 4.435 4.142 6.031 1.00 96.62 91 ASN A N 1
ATOM 719 C CA . ASN A 1 91 ? 5.230 5.228 5.444 1.00 96.62 91 ASN A CA 1
ATOM 720 C C . ASN A 1 91 ? 6.606 4.762 4.932 1.00 96.62 91 ASN A C 1
ATOM 722 O O . ASN A 1 91 ? 6.847 4.883 3.729 1.00 96.62 91 ASN A O 1
ATOM 726 N N . PRO A 1 92 ? 7.477 4.139 5.754 1.00 97.75 92 PRO A N 1
ATOM 727 C CA . PRO A 1 92 ? 8.778 3.680 5.264 1.00 97.75 92 PRO A CA 1
ATOM 728 C C . PRO A 1 92 ? 8.659 2.552 4.227 1.00 97.75 92 PRO A C 1
ATOM 730 O O . PRO A 1 92 ? 9.514 2.415 3.352 1.00 97.75 92 PRO A O 1
ATOM 733 N N . THR A 1 93 ? 7.601 1.735 4.286 1.00 96.62 93 THR A N 1
ATOM 734 C CA . THR A 1 93 ? 7.349 0.693 3.274 1.00 96.62 93 THR A CA 1
ATOM 735 C C . THR A 1 93 ? 7.000 1.320 1.924 1.00 96.62 93 THR A C 1
ATOM 737 O O . THR A 1 93 ? 7.543 0.921 0.892 1.00 96.62 93 THR A O 1
ATOM 740 N N . MET A 1 94 ? 6.149 2.346 1.927 1.00 97.62 94 MET A N 1
ATOM 741 C CA . MET A 1 94 ? 5.754 3.062 0.718 1.00 97.62 94 MET A CA 1
ATOM 742 C C . MET A 1 94 ? 6.895 3.903 0.140 1.00 97.62 94 MET A C 1
ATOM 744 O O . MET A 1 94 ? 7.016 3.994 -1.079 1.00 97.62 94 MET A O 1
ATOM 748 N N . GLU A 1 95 ? 7.775 4.462 0.970 1.00 97.50 95 GLU A N 1
ATOM 749 C CA . GLU A 1 95 ? 9.000 5.121 0.498 1.00 97.50 95 GLU A CA 1
ATOM 750 C C . GLU A 1 95 ? 9.885 4.158 -0.304 1.00 97.50 95 GLU A C 1
ATOM 752 O O . GLU A 1 95 ? 10.289 4.476 -1.426 1.00 97.50 95 GLU A O 1
ATOM 757 N N . LYS A 1 96 ? 10.118 2.943 0.216 1.00 97.00 96 LYS A N 1
ATOM 758 C CA . LYS A 1 96 ? 10.858 1.891 -0.506 1.00 97.00 96 LYS A CA 1
ATOM 759 C C . LYS A 1 96 ? 10.169 1.509 -1.812 1.00 97.00 96 LYS A C 1
ATOM 761 O O . LYS A 1 96 ? 10.839 1.360 -2.833 1.00 97.00 96 LYS A O 1
ATOM 766 N N . PHE A 1 97 ? 8.841 1.395 -1.796 1.00 97.56 97 PHE A N 1
ATOM 767 C CA . PHE A 1 97 ? 8.063 1.106 -2.997 1.00 97.56 97 PHE A CA 1
ATOM 768 C C . PHE A 1 97 ? 8.303 2.169 -4.073 1.00 97.56 97 PHE A C 1
ATOM 770 O O . PHE A 1 97 ? 8.608 1.821 -5.211 1.00 97.56 97 PHE A O 1
ATOM 777 N N . TRP A 1 98 ? 8.252 3.456 -3.720 1.00 96.06 98 TRP A N 1
ATOM 778 C CA . TRP A 1 98 ? 8.454 4.539 -4.685 1.00 96.06 98 TRP A CA 1
ATOM 779 C C . TRP A 1 98 ? 9.863 4.574 -5.275 1.00 96.06 98 TRP A C 1
ATOM 781 O O . TRP A 1 98 ? 10.025 4.972 -6.430 1.00 96.06 98 TRP A O 1
ATOM 791 N N . VAL A 1 99 ? 10.879 4.147 -4.521 1.00 96.75 99 VAL A N 1
ATOM 792 C CA . VAL A 1 99 ? 12.247 4.007 -5.044 1.00 96.75 99 VAL A CA 1
ATOM 793 C C . VAL A 1 99 ? 12.315 2.949 -6.147 1.00 96.75 99 VAL A C 1
ATOM 795 O O . VAL A 1 99 ? 12.996 3.171 -7.147 1.00 96.75 99 VAL A O 1
ATOM 798 N N . ILE A 1 100 ? 11.611 1.825 -5.987 1.00 95.25 100 ILE A N 1
ATOM 799 C CA . ILE A 1 100 ? 11.546 0.765 -7.004 1.00 95.25 100 ILE A CA 1
ATOM 800 C C . ILE A 1 100 ? 10.670 1.214 -8.175 1.00 95.25 100 ILE A C 1
ATOM 802 O O . ILE A 1 100 ? 11.100 1.161 -9.320 1.00 95.25 100 ILE A O 1
ATOM 806 N N . TYR A 1 101 ? 9.480 1.741 -7.887 1.00 94.31 101 TYR A N 1
ATOM 807 C CA . TYR A 1 101 ? 8.495 2.149 -8.888 1.00 94.31 101 TYR A CA 1
ATOM 808 C C . TYR A 1 101 ? 9.055 3.147 -9.910 1.00 94.31 101 TYR A C 1
ATOM 810 O O . TYR A 1 101 ? 8.787 3.031 -11.100 1.00 94.31 101 TYR A O 1
ATOM 818 N N . LYS A 1 102 ? 9.891 4.099 -9.472 1.00 95.19 102 LYS A N 1
ATOM 819 C CA . LYS A 1 102 ? 10.541 5.084 -10.360 1.00 95.19 102 LYS A CA 1
ATOM 820 C C . LYS A 1 102 ? 11.531 4.475 -11.359 1.00 95.19 102 LYS A C 1
ATOM 822 O O . LYS A 1 102 ? 11.898 5.152 -12.313 1.00 95.19 102 LYS A O 1
ATOM 827 N N . LYS A 1 103 ? 11.998 3.249 -11.117 1.00 93.38 103 LYS A N 1
ATOM 828 C CA . LYS A 1 103 ? 12.948 2.531 -11.978 1.00 93.38 103 LYS A CA 1
ATOM 829 C C . LYS A 1 103 ? 12.250 1.581 -12.950 1.00 93.38 103 LYS A C 1
ATOM 831 O O . LYS A 1 103 ? 12.897 1.090 -13.869 1.00 93.38 103 LYS A O 1
ATOM 836 N N . LEU A 1 104 ? 10.954 1.329 -12.754 1.00 92.38 104 LEU A N 1
ATOM 837 C CA . LEU A 1 104 ? 10.192 0.420 -13.595 1.00 92.38 104 LEU A CA 1
ATOM 838 C C . LEU A 1 104 ? 9.993 0.996 -14.997 1.00 92.38 104 LEU A C 1
ATOM 840 O O . LEU A 1 104 ? 9.782 2.197 -15.196 1.00 92.38 104 LEU A O 1
ATOM 844 N N . LYS A 1 105 ? 10.007 0.098 -15.980 1.00 93.69 105 LYS A N 1
ATOM 845 C CA . LYS A 1 105 ? 9.632 0.412 -17.356 1.00 93.69 105 LYS A CA 1
ATOM 846 C C . LYS A 1 105 ? 8.138 0.743 -17.425 1.00 93.69 105 LYS A C 1
ATOM 848 O O . LYS A 1 105 ? 7.360 0.143 -16.685 1.00 93.69 105 LYS A O 1
ATOM 853 N N . PRO A 1 106 ? 7.695 1.600 -18.362 1.00 91.62 106 PRO A N 1
ATOM 854 C CA . PRO A 1 106 ? 6.290 2.004 -18.462 1.00 91.62 106 PRO A CA 1
ATOM 855 C C . PRO A 1 106 ? 5.278 0.845 -18.478 1.00 91.62 106 PRO A C 1
ATOM 857 O O . PRO A 1 106 ? 4.248 0.927 -17.813 1.00 91.62 106 PRO A O 1
ATOM 860 N N . ALA A 1 107 ? 5.580 -0.250 -19.185 1.00 90.94 107 ALA A N 1
ATOM 861 C CA . ALA A 1 107 ? 4.703 -1.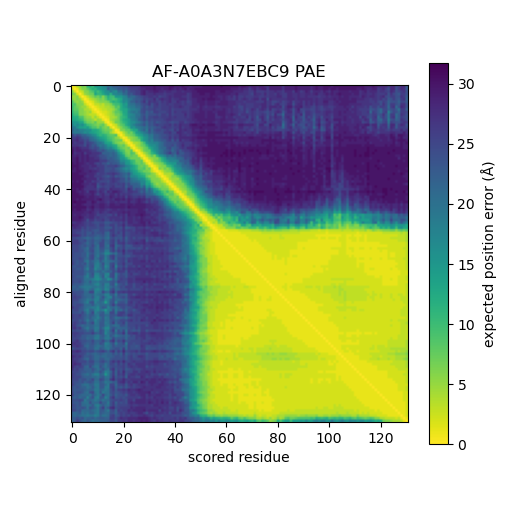422 -19.247 1.00 90.94 107 ALA A CA 1
ATOM 862 C C . ALA A 1 107 ? 4.551 -2.136 -17.890 1.00 90.94 107 ALA A C 1
ATOM 864 O O . ALA A 1 107 ? 3.470 -2.614 -17.556 1.00 90.94 107 ALA A O 1
ATOM 865 N N . ASP A 1 108 ? 5.614 -2.188 -17.090 1.00 94.38 108 ASP A N 1
ATOM 866 C CA . ASP A 1 108 ? 5.601 -2.838 -15.778 1.00 94.38 108 ASP A CA 1
ATOM 867 C C . ASP A 1 108 ? 5.035 -1.924 -14.691 1.00 94.38 108 ASP A C 1
ATOM 869 O O . ASP A 1 108 ? 4.331 -2.381 -13.791 1.00 94.38 108 ASP A O 1
ATOM 873 N N . THR A 1 109 ? 5.254 -0.617 -14.827 1.00 94.38 109 THR A N 1
ATOM 874 C CA . THR A 1 109 ? 4.601 0.422 -14.028 1.00 94.38 109 THR A CA 1
ATOM 875 C C . THR A 1 109 ? 3.081 0.278 -14.070 1.00 94.38 109 THR A C 1
ATOM 877 O O . THR A 1 109 ? 2.440 0.337 -13.020 1.00 94.38 109 THR A O 1
ATOM 880 N N . LEU A 1 110 ? 2.504 0.029 -15.254 1.00 94.44 110 LEU A N 1
ATOM 881 C CA . LEU A 1 110 ? 1.064 -0.195 -15.400 1.00 94.44 110 LEU A CA 1
ATOM 882 C C . LEU A 1 110 ? 0.602 -1.436 -14.621 1.00 94.44 110 LEU A C 1
ATOM 884 O O . LEU A 1 110 ? -0.320 -1.330 -13.818 1.00 94.44 110 LEU A O 1
ATOM 888 N N . LYS A 1 111 ? 1.298 -2.571 -14.763 1.00 94.38 111 LYS A N 1
ATOM 889 C CA . LYS A 1 111 ? 0.968 -3.811 -14.032 1.00 94.38 111 LYS A CA 1
ATOM 890 C C . LYS A 1 111 ? 1.025 -3.624 -12.514 1.00 94.38 111 LYS A C 1
ATOM 892 O O . LYS A 1 111 ? 0.166 -4.112 -11.784 1.00 94.38 111 LYS A O 1
ATOM 897 N N . VAL A 1 112 ? 2.048 -2.926 -12.018 1.00 96.31 112 VAL A N 1
ATOM 898 C CA . VAL A 1 112 ? 2.193 -2.638 -10.582 1.00 96.31 112 VAL A CA 1
ATOM 899 C C . VAL A 1 112 ? 1.109 -1.668 -10.102 1.00 96.31 112 VAL A C 1
ATOM 901 O O . VAL A 1 112 ? 0.621 -1.796 -8.977 1.00 96.31 112 VAL A O 1
ATOM 904 N N . TYR A 1 113 ? 0.702 -0.715 -10.941 1.00 95.38 113 TYR A N 1
ATOM 905 C CA . TYR A 1 113 ? -0.390 0.202 -10.628 1.00 95.38 113 TYR A CA 1
ATOM 906 C C . TYR A 1 113 ? -1.742 -0.516 -10.549 1.00 95.38 113 TYR A C 1
ATOM 908 O O . TYR A 1 113 ? -2.456 -0.335 -9.563 1.00 95.38 113 TYR A O 1
ATOM 916 N N . GLU A 1 114 ? -2.067 -1.368 -11.522 1.00 96.31 114 GLU A N 1
ATOM 917 C CA . GLU A 1 114 ? -3.273 -2.211 -11.506 1.00 96.31 114 GLU A CA 1
ATOM 918 C C . GLU A 1 114 ? -3.318 -3.070 -10.237 1.00 96.31 114 GLU A C 1
ATOM 920 O O . GLU A 1 114 ? -4.294 -3.026 -9.487 1.00 96.31 114 GLU A O 1
ATOM 925 N N . TYR A 1 115 ? -2.203 -3.731 -9.909 1.00 97.75 115 TYR A N 1
ATOM 926 C CA . TYR A 1 115 ? -2.068 -4.506 -8.675 1.00 97.75 115 TYR A CA 1
ATOM 927 C C . TYR A 1 115 ? -2.341 -3.671 -7.412 1.00 97.75 115 TYR A C 1
ATOM 929 O O . TYR A 1 115 ? -3.011 -4.117 -6.476 1.00 97.75 115 TYR A O 1
ATOM 937 N N . ARG A 1 116 ? -1.845 -2.427 -7.372 1.00 97.12 116 ARG A N 1
ATOM 938 C CA . ARG A 1 116 ? -2.099 -1.501 -6.260 1.00 97.12 116 ARG A CA 1
ATOM 939 C C . ARG A 1 116 ? -3.583 -1.151 -6.138 1.00 97.12 116 ARG A C 1
ATOM 941 O O . ARG A 1 116 ? -4.082 -1.083 -5.014 1.00 97.12 116 ARG A O 1
ATOM 948 N N . ILE A 1 117 ? -4.269 -0.901 -7.253 1.00 97.75 117 ILE A N 1
ATOM 949 C CA . ILE A 1 117 ? -5.705 -0.591 -7.260 1.00 97.75 117 ILE A CA 1
ATOM 950 C C . ILE A 1 117 ? -6.513 -1.771 -6.715 1.00 97.75 117 ILE A C 1
ATOM 952 O O . ILE A 1 117 ? -7.353 -1.566 -5.837 1.00 97.75 117 ILE A O 1
ATOM 956 N N . ASP A 1 118 ? -6.195 -2.998 -7.123 1.00 97.88 118 ASP A N 1
ATOM 957 C CA . ASP A 1 118 ? -6.840 -4.202 -6.587 1.00 97.88 118 ASP A CA 1
ATOM 958 C C . ASP A 1 118 ? -6.647 -4.342 -5.072 1.00 97.88 118 ASP A C 1
ATOM 960 O O . ASP A 1 118 ? -7.585 -4.671 -4.340 1.00 97.88 118 ASP A O 1
ATOM 964 N N . GLY A 1 119 ? -5.440 -4.054 -4.576 1.00 96.56 119 GLY A N 1
ATOM 965 C CA . GLY A 1 119 ? -5.155 -4.024 -3.141 1.00 96.56 119 GLY A CA 1
ATOM 966 C C . GLY A 1 119 ? -6.008 -2.999 -2.387 1.00 96.56 119 GLY A C 1
ATOM 967 O O . GLY A 1 119 ? -6.572 -3.314 -1.340 1.00 96.56 119 GLY A O 1
ATOM 968 N N . ILE A 1 120 ? -6.163 -1.794 -2.942 1.00 96.81 120 ILE A N 1
ATOM 969 C CA . ILE A 1 120 ? -7.006 -0.738 -2.363 1.00 96.81 120 ILE A CA 1
ATOM 970 C C . ILE A 1 120 ? -8.476 -1.163 -2.339 1.00 96.81 120 ILE A C 1
ATOM 972 O O . ILE A 1 120 ? -9.126 -1.010 -1.306 1.00 96.81 120 ILE A O 1
ATOM 976 N N . ASN A 1 121 ? -8.987 -1.740 -3.429 1.00 97.75 121 ASN A N 1
ATOM 977 C CA . ASN A 1 121 ? -10.370 -2.214 -3.501 1.00 97.75 121 ASN A CA 1
ATOM 978 C C . ASN A 1 121 ? -10.657 -3.261 -2.413 1.00 97.75 121 ASN A C 1
ATOM 980 O O . ASN A 1 121 ? -11.638 -3.138 -1.683 1.00 97.75 121 ASN A O 1
ATOM 984 N N . LYS A 1 122 ? -9.738 -4.214 -2.198 1.00 97.75 122 LYS A N 1
ATOM 985 C CA . LYS A 1 122 ? -9.850 -5.203 -1.109 1.00 97.75 122 LYS A CA 1
ATOM 986 C C . LYS A 1 122 ? -9.887 -4.562 0.283 1.00 97.75 122 LYS A C 1
ATOM 988 O O . LYS A 1 122 ? -10.593 -5.051 1.165 1.00 97.75 122 LYS A O 1
ATOM 993 N N . LEU A 1 123 ? -9.127 -3.488 0.507 1.00 97.31 123 LEU A N 1
ATOM 994 C CA . LEU A 1 123 ? -9.133 -2.759 1.781 1.00 97.31 123 LEU A CA 1
ATOM 995 C C . LEU A 1 123 ? -10.430 -1.968 1.985 1.00 97.31 123 LEU A C 1
ATOM 997 O O . LEU A 1 123 ? -10.952 -1.948 3.098 1.00 97.31 123 LEU A O 1
ATOM 1001 N N . ILE A 1 124 ? -10.970 -1.365 0.924 1.00 96.19 124 ILE A N 1
ATOM 1002 C CA . ILE A 1 124 ? -12.281 -0.704 0.959 1.00 96.19 124 ILE A CA 1
ATOM 1003 C C . ILE A 1 124 ? -13.361 -1.725 1.322 1.00 96.19 124 ILE A C 1
ATOM 1005 O O . ILE A 1 124 ? -14.122 -1.493 2.261 1.00 96.19 124 ILE A O 1
ATOM 1009 N N . AS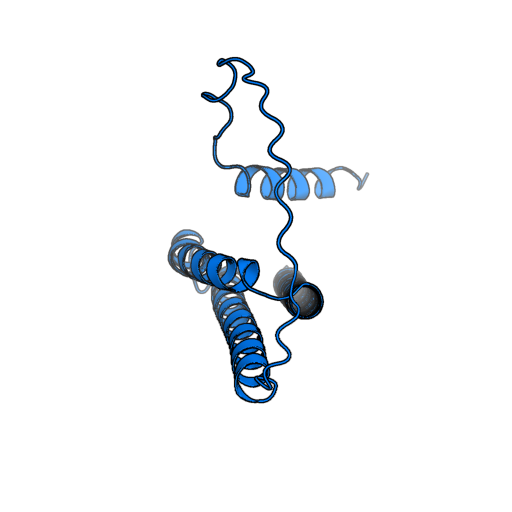P A 1 125 ? -13.379 -2.882 0.659 1.00 97.25 125 ASP A N 1
ATOM 1010 C CA . ASP A 1 125 ? -14.327 -3.959 0.961 1.00 97.25 125 ASP A CA 1
ATOM 1011 C C . ASP A 1 125 ? -14.207 -4.438 2.412 1.00 97.25 125 ASP A C 1
ATOM 1013 O O . ASP A 1 125 ? -15.214 -4.674 3.085 1.00 97.25 125 ASP A O 1
ATOM 1017 N N . LEU A 1 126 ? -12.976 -4.571 2.918 1.00 96.44 126 LEU A N 1
ATOM 1018 C CA . LEU A 1 126 ? -12.731 -4.925 4.314 1.00 96.44 126 LEU A CA 1
ATOM 1019 C C . LEU A 1 126 ? -13.315 -3.876 5.267 1.00 96.44 126 LEU A C 1
ATOM 1021 O O . LEU A 1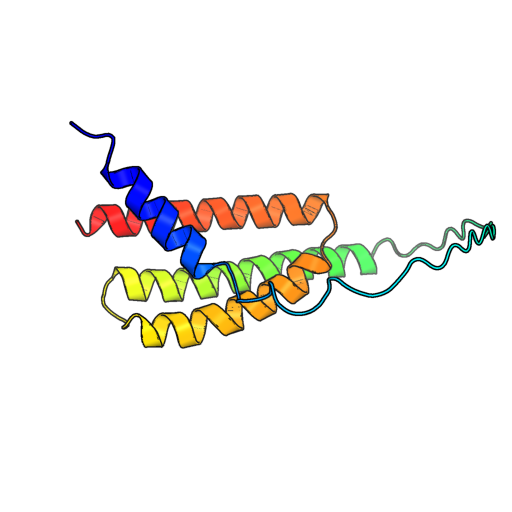 126 ? -13.957 -4.248 6.247 1.00 96.44 126 LEU A O 1
ATOM 1025 N N . GLN A 1 127 ? -13.113 -2.589 4.984 1.00 92.94 127 GLN A N 1
ATOM 1026 C CA . GLN A 1 127 ? -13.649 -1.503 5.801 1.00 92.94 127 GLN A CA 1
ATOM 1027 C C . GLN A 1 127 ? -15.181 -1.491 5.783 1.00 92.94 127 GLN A C 1
ATOM 1029 O O . GLN A 1 127 ? -15.797 -1.343 6.836 1.00 92.94 127 GLN A O 1
ATOM 1034 N N . MET A 1 128 ? -15.798 -1.708 4.620 1.00 95.00 128 MET A N 1
ATOM 1035 C CA . MET A 1 128 ? -17.256 -1.760 4.481 1.00 95.00 128 MET A CA 1
ATOM 1036 C C . MET A 1 128 ? -17.886 -2.914 5.269 1.00 95.00 128 MET A C 1
ATOM 1038 O O . MET A 1 128 ? -18.971 -2.744 5.803 1.00 95.00 128 MET A O 1
ATOM 1042 N N . LYS A 1 129 ? -17.210 -4.065 5.393 1.00 94.44 129 LYS A N 1
ATOM 1043 C CA . LYS A 1 129 ? -17.701 -5.219 6.176 1.00 94.44 129 LYS A CA 1
ATOM 1044 C C . LYS A 1 129 ? -17.668 -5.016 7.694 1.00 94.44 129 LYS A C 1
ATOM 1046 O O . LYS A 1 129 ? -18.250 -5.819 8.415 1.00 94.44 129 LYS A O 1
ATOM 1051 N N . GLN A 1 130 ? -16.934 -4.020 8.188 1.00 82.12 130 GLN A N 1
ATOM 1052 C CA . GLN A 1 130 ? -16.840 -3.727 9.623 1.00 82.12 130 GLN A CA 1
ATOM 1053 C C . GLN A 1 130 ? -17.835 -2.667 10.107 1.00 82.12 130 GLN A C 1
ATOM 1055 O O . GLN A 1 130 ? -17.895 -2.402 11.312 1.00 82.12 130 GLN A O 1
ATOM 1060 N N . HIS A 1 131 ? -18.567 -2.052 9.179 1.00 67.88 131 HIS A N 1
ATOM 1061 C CA . HIS A 1 131 ? -19.616 -1.072 9.432 1.00 67.88 131 HIS A CA 1
ATOM 1062 C C . HIS A 1 131 ? -20.993 -1.704 9.242 1.00 67.88 131 HIS A C 1
ATOM 1064 O O . HIS A 1 131 ? -21.901 -1.279 9.989 1.00 67.88 131 HIS A O 1
#

Solvent-accessible surface area (backbone atoms only — not comparable to full-atom values): 8158 Å² total; per-residue (Å²): 145,77,78,67,65,64,58,54,56,53,51,58,54,54,66,74,68,58,74,94,76,90,82,84,86,89,85,80,78,91,80,91,79,90,79,90,74,89,81,83,77,88,76,94,68,95,55,76,70,63,55,56,55,51,52,54,51,48,53,53,53,37,50,52,35,49,52,52,33,50,52,40,49,49,35,33,67,72,64,77,35,52,72,65,62,27,47,70,53,34,52,64,37,51,54,55,29,52,64,47,54,75,69,47,53,73,76,56,41,50,56,55,47,53,53,49,52,54,53,49,52,54,48,52,54,53,48,60,74,77,109

Mean predicted aligned error: 16.01 Å

Sequence (131 aa):
MMKSKIFVLAYYFFTFTTPIFIKTIFMKKYAFIPFALAIAACNNHSETTNAALSDSLQVEAAKTLLDSSNAYVARGIKKEWTKVQVNEKVNPTMEKFWVIYKKLKPADTLKVYEYRIDGINKLIDLQMKQH

Foldseek 3Di:
DPPPPVVVVVVVVVVVPDDPDPDPPPDDDDDDDDDDDDDDDDDPDPPPPPVVVVLVVLLVLLLVLLVQLLVLLLCCLVVVDPPVSSCVRNVVSVVVSVVSLVVHDPVSNVVSVVSNVVSVVVSVVSNVVVD

Secondary structure (DSSP, 8-state):
--SHHHHHHHHHHHHHH--S--SS-S---------------------TTHHHHHHHHHHHHHHHHHHHHHHHHHHHHTTSS-HHHHHHHHHHHHHHHHHHHTTS-HHHHHHHHHHHHHHHHHHHHHHHTT-